Protein AF-T0GQQ5-F1 (afdb_monomer)

Radius of gyration: 13.42 Å; Cα contacts (8 Å, |Δi|>4): 27; chains: 1; bounding box: 24×21×51 Å

Mean predicted aligned error: 6.18 Å

Secondary structure (DSSP, 8-state):
----PPPPP--SSHHHHHHHHHHHHHHHTT-HHHHHHHHHHHHHHHHHTGGGG-----

Solvent-accessible surface area (backbone atoms only — not comparable to full-atom values): 3673 Å² total; per-residue (Å²): 130,88,76,75,74,76,78,84,81,84,69,95,45,52,65,61,45,51,52,52,47,53,52,47,52,60,64,22,73,80,36,76,73,52,25,57,57,39,50,56,49,48,51,53,49,49,60,77,47,49,74,60,70,62,73,83,84,129

Structure (mmCIF, N/CA/C/O backbone):
data_AF-T0GQQ5-F1
#
_entry.id   AF-T0GQQ5-F1
#
loop_
_atom_site.group_PDB
_atom_site.id
_atom_site.type_symbol
_atom_site.label_atom_id
_atom_site.label_alt_id
_atom_site.label_comp_id
_atom_site.label_asym_id
_atom_site.label_entity_id
_atom_site.label_seq_id
_atom_site.pdbx_PDB_ins_code
_atom_site.Cartn_x
_atom_site.Cartn_y
_atom_site.Cartn_z
_atom_site.occupancy
_atom_site.B_iso_or_equiv
_atom_site.auth_seq_id
_atom_site.auth_comp_id
_atom_site.auth_asym_id
_atom_site.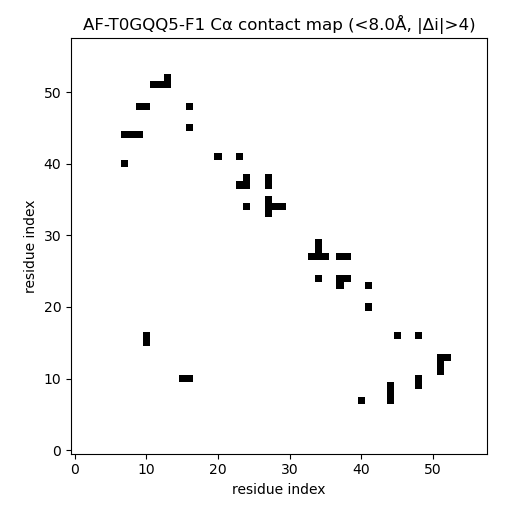auth_atom_id
_atom_site.pdbx_PDB_model_num
ATOM 1 N N . MET A 1 1 ? -6.368 12.636 -23.641 1.00 41.16 1 MET A N 1
ATOM 2 C CA . MET A 1 1 ? -6.958 11.489 -22.926 1.00 41.16 1 MET A CA 1
ATOM 3 C C . MET A 1 1 ? -6.611 11.662 -21.465 1.00 41.16 1 MET A C 1
ATOM 5 O O . MET A 1 1 ? -5.475 11.388 -21.091 1.00 41.16 1 MET A O 1
ATOM 9 N N . ASP A 1 2 ? -7.537 12.202 -20.678 1.00 44.81 2 ASP A N 1
ATOM 10 C CA . ASP A 1 2 ? -7.412 12.277 -19.225 1.00 44.81 2 ASP A CA 1
ATOM 11 C C . ASP A 1 2 ? -7.251 10.859 -18.677 1.00 44.81 2 ASP A C 1
ATOM 13 O O . ASP A 1 2 ? -8.203 10.083 -18.604 1.00 44.81 2 ASP A O 1
ATOM 17 N N . LYS A 1 3 ? -6.012 10.473 -18.363 1.00 52.41 3 LYS A N 1
ATOM 18 C CA . LYS A 1 3 ? -5.744 9.229 -17.646 1.00 52.41 3 LYS A CA 1
ATOM 19 C C . LYS A 1 3 ? -6.206 9.455 -16.210 1.00 52.41 3 LYS A C 1
ATOM 21 O O . LYS A 1 3 ? -5.426 9.923 -15.386 1.00 52.41 3 LYS A O 1
ATOM 26 N N . GLN A 1 4 ? -7.480 9.175 -15.931 1.00 55.28 4 GLN A N 1
ATOM 27 C CA . GLN A 1 4 ? -7.967 9.077 -14.559 1.00 55.28 4 GLN A CA 1
ATOM 28 C C . GLN A 1 4 ? -7.090 8.060 -13.832 1.00 55.28 4 GLN A C 1
ATOM 30 O O . GLN A 1 4 ? -7.096 6.870 -14.147 1.00 55.28 4 GLN A O 1
ATOM 35 N N . ILE A 1 5 ? -6.282 8.552 -12.895 1.00 60.38 5 ILE A N 1
ATOM 36 C CA . ILE A 1 5 ? -5.549 7.697 -11.971 1.00 60.38 5 ILE A CA 1
ATOM 37 C C . ILE A 1 5 ? -6.622 6.956 -11.165 1.00 60.38 5 ILE A C 1
ATOM 39 O O . ILE A 1 5 ? -7.503 7.624 -10.614 1.00 60.38 5 ILE A O 1
ATOM 43 N N . PRO A 1 6 ? -6.597 5.612 -11.108 1.00 67.12 6 PRO A N 1
ATOM 44 C CA . PRO A 1 6 ? -7.569 4.869 -10.325 1.00 67.12 6 PRO A CA 1
ATOM 45 C C . PRO A 1 6 ? -7.566 5.373 -8.878 1.00 67.12 6 PRO A C 1
ATOM 47 O O . PRO A 1 6 ? -6.482 5.633 -8.339 1.00 67.12 6 PRO A O 1
ATOM 50 N N . PRO A 1 7 ? -8.740 5.507 -8.239 1.00 79.88 7 PRO A N 1
ATOM 51 C CA . PRO A 1 7 ? -8.801 5.876 -6.836 1.00 79.88 7 PRO A CA 1
ATOM 52 C C . PRO A 1 7 ? -8.029 4.865 -5.980 1.00 79.88 7 PRO A C 1
ATOM 54 O O . PRO A 1 7 ? -7.781 3.715 -6.371 1.00 79.88 7 PRO A O 1
ATOM 57 N N . ASP A 1 8 ? -7.610 5.312 -4.802 1.00 87.50 8 ASP A N 1
ATOM 58 C CA . ASP A 1 8 ? -6.990 4.408 -3.845 1.00 87.50 8 ASP A CA 1
ATOM 59 C C . ASP A 1 8 ? -8.017 3.437 -3.259 1.00 87.50 8 ASP A C 1
ATOM 61 O O . ASP A 1 8 ? -9.146 3.844 -2.975 1.00 87.50 8 ASP A O 1
ATOM 65 N N . PRO A 1 9 ? -7.639 2.161 -3.080 1.00 89.81 9 PRO A N 1
ATOM 66 C CA . PRO A 1 9 ? -8.496 1.182 -2.433 1.00 89.81 9 PRO A CA 1
ATOM 67 C C . PRO A 1 9 ? -8.676 1.503 -0.946 1.00 89.81 9 PRO A C 1
ATOM 69 O O . PRO A 1 9 ? -7.781 2.055 -0.298 1.00 89.81 9 PRO A O 1
ATOM 72 N N . THR A 1 10 ? -9.833 1.121 -0.409 1.00 92.00 10 THR A N 1
ATOM 73 C CA . THR A 1 10 ? -10.152 1.183 1.019 1.00 92.00 10 THR A CA 1
ATOM 74 C C . THR A 1 10 ? -10.183 -0.221 1.617 1.00 92.00 10 THR A C 1
ATOM 76 O O . THR A 1 10 ? -10.576 -1.176 0.947 1.00 92.00 10 THR A O 1
ATOM 79 N N . PHE A 1 11 ? -9.775 -0.356 2.878 1.00 94.56 11 PHE A N 1
ATOM 80 C CA . PHE A 1 11 ? -9.687 -1.646 3.568 1.00 94.56 11 PHE A CA 1
ATOM 81 C C . PHE A 1 11 ? -10.404 -1.599 4.912 1.00 94.56 11 PHE A C 1
ATOM 83 O O . PHE A 1 11 ? -10.238 -0.652 5.678 1.00 94.56 11 PHE A O 1
ATOM 90 N N . ALA A 1 12 ? -11.180 -2.646 5.202 1.00 91.88 12 ALA A N 1
ATOM 91 C CA . ALA A 1 12 ? -11.879 -2.808 6.476 1.00 91.88 12 ALA A CA 1
ATOM 92 C C . ALA A 1 12 ? -11.026 -3.530 7.531 1.00 91.88 12 ALA A C 1
ATOM 94 O O . ALA A 1 12 ? -11.256 -3.363 8.727 1.00 91.88 12 ALA A O 1
ATOM 95 N N . THR A 1 13 ? -10.050 -4.339 7.104 1.00 94.56 13 THR A N 1
ATOM 96 C CA . THR A 1 13 ? -9.208 -5.130 8.005 1.00 94.56 13 THR A CA 1
ATOM 97 C C . THR A 1 13 ? -7.726 -4.945 7.704 1.00 94.56 13 THR A C 1
ATOM 99 O O . THR A 1 13 ? -7.313 -4.718 6.564 1.00 94.56 13 THR A O 1
ATOM 102 N N . LYS A 1 14 ? -6.900 -5.080 8.749 1.00 93.19 14 LYS A N 1
ATOM 103 C CA . LYS A 1 14 ? -5.437 -5.087 8.623 1.00 93.19 14 LYS A CA 1
ATOM 104 C C . LYS A 1 14 ? -4.955 -6.200 7.687 1.00 93.19 14 LYS A C 1
ATOM 106 O O . LYS A 1 14 ? -3.997 -5.991 6.954 1.00 93.19 14 LYS A O 1
ATOM 111 N N . ALA A 1 15 ? -5.604 -7.366 7.706 1.00 95.31 15 ALA A N 1
ATOM 112 C CA . ALA A 1 15 ? -5.215 -8.506 6.879 1.00 95.31 15 ALA A CA 1
ATOM 113 C C . ALA A 1 15 ? -5.354 -8.196 5.381 1.00 95.31 15 ALA A C 1
ATOM 115 O O . ALA A 1 15 ? -4.403 -8.409 4.630 1.00 95.31 15 ALA A O 1
ATOM 116 N N . ASP A 1 16 ? -6.486 -7.617 4.972 1.00 95.00 16 ASP A N 1
ATOM 117 C CA . ASP A 1 16 ? -6.746 -7.277 3.567 1.00 95.00 16 ASP A CA 1
ATOM 118 C C . ASP A 1 16 ? -5.783 -6.200 3.057 1.00 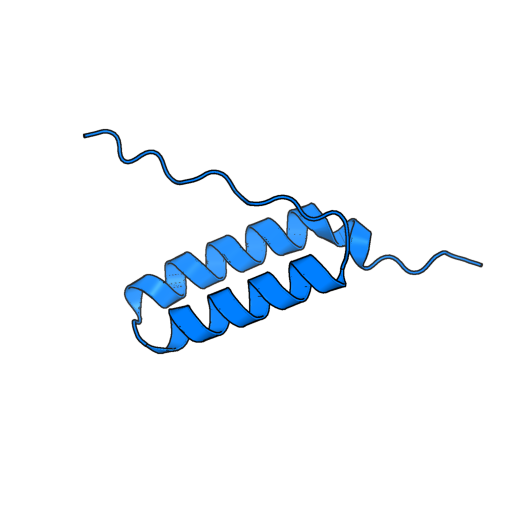95.00 16 ASP A C 1
ATOM 120 O O . ASP A 1 16 ? -5.247 -6.306 1.953 1.00 95.00 16 ASP A O 1
ATOM 124 N N . LEU A 1 17 ? -5.506 -5.192 3.892 1.00 95.06 17 LEU A N 1
ATOM 125 C CA . LEU A 1 17 ? -4.505 -4.174 3.583 1.00 95.06 17 LEU A CA 1
ATOM 126 C C . LEU A 1 17 ? -3.126 -4.809 3.363 1.00 95.06 17 LEU A C 1
ATOM 128 O O . LEU A 1 17 ? -2.457 -4.507 2.377 1.00 95.06 17 LEU A O 1
ATOM 132 N N . MET A 1 18 ? -2.695 -5.694 4.265 1.00 94.88 18 MET A N 1
ATOM 133 C CA . MET A 1 18 ? -1.384 -6.339 4.162 1.00 94.88 18 MET A CA 1
ATOM 134 C C . MET A 1 18 ? -1.279 -7.235 2.925 1.00 94.88 18 MET A C 1
ATOM 136 O O . MET A 1 18 ? -0.232 -7.236 2.278 1.00 94.88 18 MET A O 1
ATOM 140 N N . LEU A 1 19 ? -2.347 -7.955 2.565 1.00 95.62 19 LEU A N 1
ATOM 141 C CA . LEU A 1 19 ? -2.394 -8.762 1.345 1.00 95.62 19 LEU A CA 1
ATOM 142 C C . LEU A 1 19 ? -2.167 -7.891 0.104 1.00 95.62 19 LEU A C 1
ATOM 144 O O . LEU A 1 19 ? -1.269 -8.167 -0.690 1.00 95.62 19 LEU A O 1
ATOM 148 N N . TRP A 1 20 ? -2.908 -6.788 -0.006 1.00 93.81 20 TRP A N 1
ATOM 149 C CA . TRP A 1 20 ? -2.784 -5.861 -1.127 1.00 93.81 20 TRP A CA 1
ATOM 150 C C . TRP A 1 20 ? -1.392 -5.217 -1.220 1.00 93.81 20 TRP A C 1
ATOM 152 O O . TRP A 1 20 ? -0.838 -5.073 -2.312 1.00 93.81 20 TRP A O 1
ATOM 162 N N . VAL A 1 21 ? -0.784 -4.864 -0.080 1.00 92.88 21 VAL A N 1
ATOM 163 C CA . VAL A 1 21 ? 0.590 -4.334 -0.037 1.00 92.88 21 VAL A CA 1
ATOM 164 C C . VAL A 1 21 ? 1.597 -5.359 -0.566 1.00 92.88 21 VAL A C 1
ATOM 166 O O . VAL A 1 21 ? 2.473 -4.997 -1.355 1.00 92.88 21 VAL A O 1
ATOM 169 N N . MET A 1 22 ? 1.475 -6.631 -0.170 1.00 92.56 22 MET A N 1
ATOM 170 C CA . MET A 1 22 ? 2.359 -7.704 -0.645 1.00 92.56 22 MET A CA 1
ATOM 171 C C . MET A 1 22 ? 2.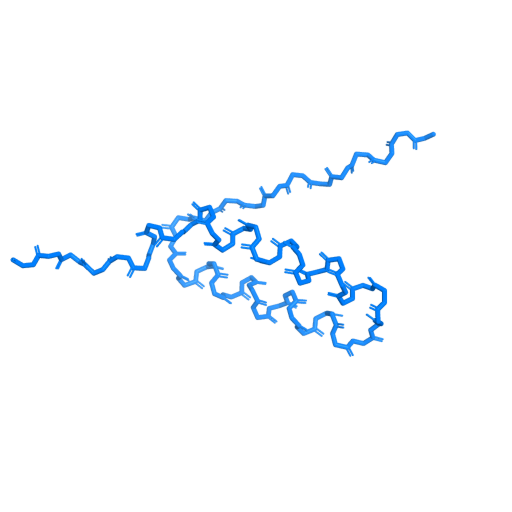213 -7.943 -2.151 1.00 92.56 22 MET A C 1
ATOM 173 O O . MET A 1 22 ? 3.219 -8.064 -2.851 1.00 92.56 22 MET A O 1
ATOM 177 N N . GLU A 1 23 ? 0.983 -7.953 -2.668 1.00 89.81 23 GLU A N 1
ATOM 178 C CA . GLU A 1 23 ? 0.717 -8.076 -4.105 1.00 89.81 23 GLU A CA 1
ATOM 179 C C . GLU A 1 23 ? 1.320 -6.907 -4.891 1.00 89.81 23 GLU A C 1
ATOM 181 O O . GLU A 1 23 ? 2.045 -7.118 -5.867 1.00 89.81 23 GLU A O 1
ATOM 186 N N . GLY A 1 24 ? 1.096 -5.672 -4.431 1.00 86.88 24 GLY A N 1
ATOM 187 C CA . GLY A 1 24 ? 1.650 -4.473 -5.057 1.00 86.88 24 GLY A CA 1
ATOM 188 C C . GLY A 1 24 ? 3.181 -4.463 -5.066 1.00 86.88 24 GLY A C 1
ATOM 189 O O . GLY A 1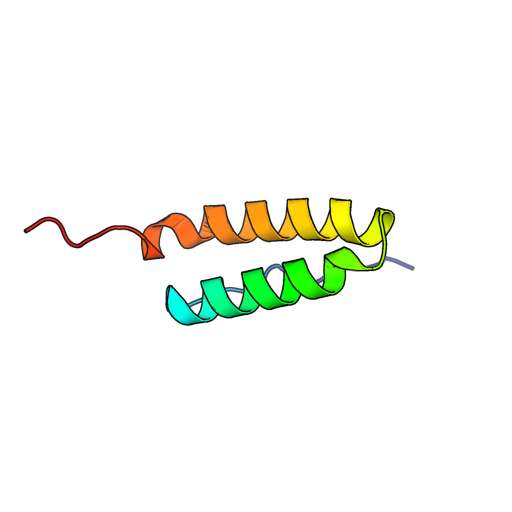 24 ? 3.788 -4.114 -6.080 1.00 86.88 24 GLY A O 1
ATOM 190 N N . ALA A 1 25 ? 3.815 -4.900 -3.974 1.00 87.38 25 ALA A N 1
ATOM 191 C CA . ALA A 1 25 ? 5.268 -5.022 -3.883 1.00 87.38 25 ALA A CA 1
ATOM 192 C C . ALA A 1 25 ? 5.828 -6.097 -4.833 1.00 87.38 25 ALA A C 1
ATOM 194 O O . ALA A 1 25 ? 6.862 -5.881 -5.465 1.00 87.38 25 ALA A O 1
ATOM 195 N N . ASN A 1 26 ? 5.131 -7.227 -4.986 1.00 87.69 26 ASN A N 1
ATOM 196 C CA . ASN A 1 26 ? 5.528 -8.293 -5.905 1.00 87.69 26 ASN A CA 1
ATOM 197 C C . ASN A 1 26 ? 5.418 -7.859 -7.379 1.00 87.69 26 ASN A C 1
ATOM 199 O O . ASN A 1 26 ? 6.311 -8.128 -8.181 1.00 87.69 26 ASN A O 1
ATOM 203 N N . MET A 1 27 ? 4.359 -7.128 -7.743 1.00 78.62 27 MET A N 1
ATOM 204 C CA . MET A 1 27 ? 4.198 -6.584 -9.100 1.00 78.62 27 MET A CA 1
ATOM 205 C C . MET A 1 27 ? 5.261 -5.523 -9.425 1.00 78.62 27 MET A C 1
ATOM 207 O O . MET A 1 27 ? 5.785 -5.484 -10.538 1.00 78.62 27 MET A O 1
ATOM 211 N N . ALA A 1 28 ? 5.614 -4.698 -8.439 1.00 81.12 28 ALA A N 1
ATOM 212 C CA . ALA A 1 28 ? 6.638 -3.662 -8.533 1.00 81.12 28 ALA A CA 1
ATOM 213 C C . ALA A 1 28 ? 8.067 -4.199 -8.725 1.00 81.12 28 ALA A C 1
ATOM 215 O O . ALA A 1 28 ? 8.928 -3.469 -9.211 1.00 81.12 28 ALA A O 1
ATOM 216 N N . ALA A 1 29 ? 8.338 -5.454 -8.358 1.00 78.94 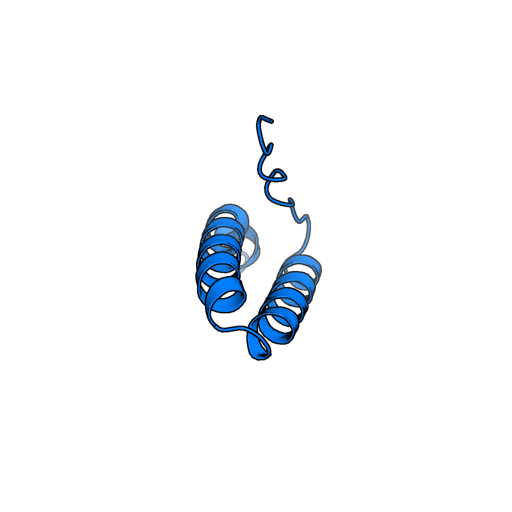29 ALA A N 1
ATOM 217 C CA . ALA A 1 29 ? 9.684 -6.027 -8.390 1.00 78.94 29 ALA A CA 1
ATOM 218 C C . ALA A 1 29 ? 10.264 -6.193 -9.809 1.00 78.94 29 ALA A C 1
ATOM 220 O O . ALA A 1 29 ? 11.479 -6.303 -9.961 1.00 78.94 29 ALA A O 1
ATOM 221 N N . ASN A 1 30 ? 9.418 -6.194 -10.845 1.00 79.56 30 ASN A N 1
ATOM 222 C CA . ASN A 1 30 ? 9.813 -6.540 -12.213 1.00 79.56 30 ASN A CA 1
ATOM 223 C C . ASN A 1 30 ? 10.029 -5.329 -13.147 1.00 79.56 30 ASN A C 1
ATOM 225 O O . ASN A 1 30 ? 10.494 -5.515 -14.269 1.00 79.56 30 ASN A O 1
ATOM 229 N N . ASP A 1 31 ? 9.720 -4.098 -12.716 1.00 82.94 31 ASP A N 1
ATOM 230 C CA . ASP A 1 31 ? 9.882 -2.877 -13.527 1.00 82.94 31 ASP A CA 1
ATOM 231 C C . ASP A 1 31 ? 10.174 -1.653 -12.639 1.00 82.94 31 ASP A C 1
ATOM 233 O O . ASP A 1 31 ? 9.379 -1.288 -11.775 1.00 82.94 31 ASP A O 1
ATOM 237 N N . LYS A 1 32 ? 11.305 -0.976 -12.881 1.00 80.75 32 LYS A N 1
ATOM 238 C CA . LYS A 1 32 ? 11.791 0.161 -12.075 1.00 80.75 32 LYS A CA 1
ATOM 239 C C . LYS A 1 32 ? 10.856 1.381 -12.087 1.00 80.75 32 LYS A C 1
ATOM 241 O O . LYS A 1 32 ? 10.763 2.090 -11.086 1.00 80.75 32 LYS A O 1
ATOM 246 N N . ASN A 1 33 ? 10.175 1.649 -13.200 1.00 78.19 33 ASN A N 1
ATOM 247 C CA . ASN A 1 33 ? 9.235 2.769 -13.304 1.00 78.19 33 ASN A CA 1
ATOM 248 C C . ASN A 1 33 ? 7.918 2.437 -12.597 1.00 78.19 33 ASN A C 1
ATOM 250 O O . ASN A 1 33 ? 7.358 3.285 -11.901 1.00 78.19 33 ASN A O 1
ATOM 254 N N . VAL A 1 34 ? 7.458 1.190 -12.720 1.00 81.00 34 VAL A N 1
ATOM 255 C CA . VAL A 1 34 ? 6.306 0.677 -11.964 1.00 81.00 34 VAL A CA 1
ATOM 256 C C . VAL A 1 34 ? 6.615 0.658 -10.468 1.00 81.00 34 VAL A C 1
ATOM 258 O O . VAL A 1 34 ? 5.743 0.978 -9.665 1.00 81.00 34 VAL A O 1
ATOM 261 N N . GLN A 1 35 ? 7.860 0.371 -10.090 1.00 84.94 35 GLN A N 1
ATOM 262 C CA . GLN A 1 35 ? 8.290 0.279 -8.702 1.00 84.94 35 GLN A CA 1
ATOM 263 C C . GLN A 1 35 ? 8.116 1.589 -7.935 1.00 84.94 35 GLN A C 1
ATOM 265 O O . GLN A 1 35 ? 7.524 1.589 -6.859 1.00 84.94 35 GLN A O 1
ATOM 270 N N . LEU A 1 36 ? 8.582 2.712 -8.488 1.00 85.31 36 LEU A N 1
ATOM 271 C CA . LEU A 1 36 ? 8.464 4.018 -7.829 1.00 85.31 36 LEU A CA 1
ATOM 272 C C . LEU A 1 36 ? 6.995 4.428 -7.645 1.00 85.31 36 LEU A C 1
ATOM 274 O O . LEU A 1 36 ? 6.597 4.842 -6.559 1.00 85.31 36 LEU A O 1
ATOM 278 N N . LEU A 1 37 ? 6.174 4.248 -8.684 1.00 84.69 37 LEU A N 1
ATOM 279 C CA . LEU A 1 37 ? 4.735 4.529 -8.637 1.00 84.69 37 LEU A CA 1
ATOM 280 C C . LEU A 1 37 ? 3.997 3.624 -7.640 1.00 84.69 37 LEU A C 1
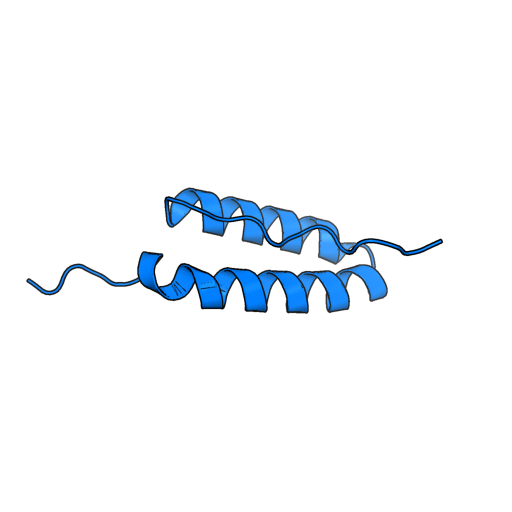ATOM 282 O O . LEU A 1 37 ? 3.138 4.095 -6.893 1.00 84.69 37 LEU A O 1
ATOM 286 N N . ALA A 1 38 ? 4.336 2.336 -7.608 1.00 86.94 38 ALA A N 1
ATOM 287 C CA . ALA A 1 38 ? 3.740 1.374 -6.692 1.00 86.94 38 ALA A CA 1
ATOM 288 C C . ALA A 1 38 ? 4.118 1.664 -5.235 1.00 86.94 38 ALA A C 1
ATOM 290 O O . ALA A 1 38 ? 3.239 1.647 -4.378 1.00 86.94 38 ALA A O 1
ATOM 291 N N . ILE A 1 39 ? 5.385 1.991 -4.955 1.00 88.94 39 ILE A N 1
ATOM 292 C CA . ILE A 1 39 ? 5.857 2.337 -3.606 1.00 88.94 39 ILE A CA 1
ATOM 293 C C . ILE A 1 39 ? 5.117 3.565 -3.071 1.00 88.94 39 ILE A C 1
ATOM 295 O O . ILE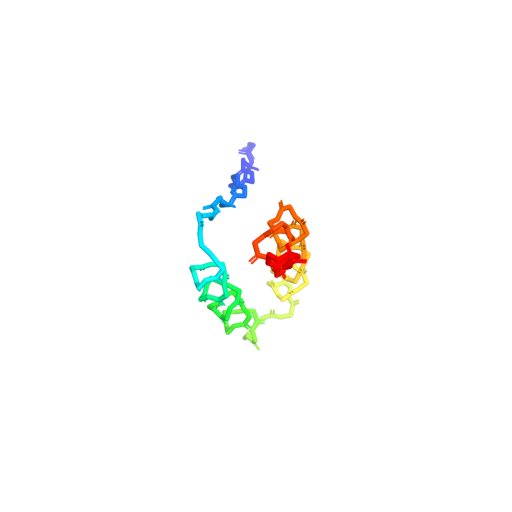 A 1 39 ? 4.604 3.526 -1.951 1.00 88.94 39 ILE A O 1
ATOM 299 N N . GLU A 1 40 ? 5.008 4.633 -3.867 1.00 90.19 40 GLU A N 1
ATOM 300 C CA . GLU A 1 40 ? 4.297 5.847 -3.446 1.00 90.19 40 GLU A CA 1
ATOM 301 C C . GLU A 1 40 ? 2.812 5.572 -3.175 1.00 90.19 40 GLU A C 1
ATOM 303 O O . GLU A 1 40 ? 2.262 6.025 -2.165 1.00 90.19 40 GLU A O 1
ATOM 308 N N . ARG A 1 41 ? 2.164 4.756 -4.017 1.00 89.25 41 ARG A N 1
ATOM 309 C CA . ARG A 1 41 ? 0.764 4.368 -3.807 1.00 89.25 41 ARG A CA 1
ATOM 310 C C . ARG A 1 41 ? 0.590 3.512 -2.552 1.00 89.25 41 ARG A C 1
ATOM 312 O O . ARG A 1 41 ? -0.291 3.798 -1.745 1.00 89.25 41 ARG A O 1
ATOM 319 N N . ILE A 1 42 ? 1.443 2.506 -2.359 1.00 92.31 42 ILE A N 1
ATOM 320 C CA . ILE A 1 42 ? 1.437 1.629 -1.180 1.00 92.31 42 ILE A CA 1
ATOM 321 C C . ILE A 1 42 ? 1.593 2.448 0.099 1.00 92.31 42 ILE A C 1
ATOM 323 O O . ILE A 1 42 ? 0.820 2.277 1.042 1.00 92.31 42 ILE A O 1
ATOM 327 N N . LYS A 1 43 ? 2.546 3.383 0.121 1.00 91.75 43 LYS A N 1
ATOM 328 C CA . LYS A 1 43 ? 2.787 4.266 1.263 1.00 91.75 43 LYS A CA 1
ATOM 329 C C . LYS A 1 43 ? 1.559 5.117 1.593 1.00 91.75 43 LYS A C 1
ATOM 331 O O . LYS A 1 43 ? 1.136 5.137 2.749 1.00 91.75 43 LYS A O 1
ATOM 336 N N . ARG A 1 44 ? 0.967 5.785 0.595 1.00 92.75 44 ARG A N 1
ATOM 337 C CA . ARG A 1 44 ? -0.223 6.635 0.780 1.00 92.75 44 ARG A CA 1
ATOM 338 C C . ARG A 1 44 ? -1.410 5.844 1.331 1.00 92.75 44 ARG A C 1
ATOM 340 O O . ARG A 1 44 ? -2.019 6.263 2.313 1.00 92.75 44 ARG A O 1
ATOM 347 N N . VAL A 1 45 ? -1.691 4.686 0.738 1.00 92.38 45 VAL A N 1
ATOM 348 C CA . VAL A 1 45 ? -2.785 3.797 1.153 1.00 92.38 45 VAL A CA 1
ATOM 349 C C . VAL A 1 45 ? -2.564 3.269 2.571 1.00 92.38 45 VAL A C 1
ATOM 351 O O . VAL A 1 45 ? -3.489 3.284 3.381 1.00 92.3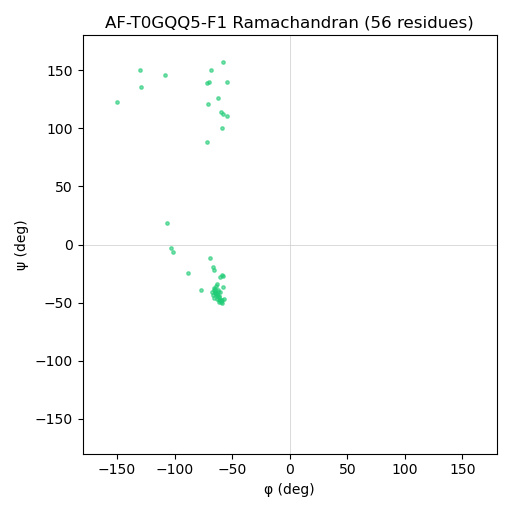8 45 VAL A O 1
ATOM 354 N N . THR A 1 46 ? -1.339 2.862 2.907 1.00 91.56 46 THR A N 1
ATOM 355 C CA . THR A 1 46 ? -1.008 2.332 4.240 1.00 91.56 46 THR A CA 1
ATOM 356 C C . THR A 1 46 ? -1.164 3.401 5.324 1.00 91.56 46 THR A C 1
ATOM 358 O O . THR A 1 46 ? -1.727 3.128 6.380 1.00 91.56 46 THR A O 1
ATOM 361 N N . LEU A 1 47 ? -0.733 4.639 5.054 1.00 92.56 47 LEU A N 1
ATOM 362 C CA . LEU A 1 47 ? -0.909 5.782 5.960 1.00 92.56 47 LEU A CA 1
ATOM 363 C C . LEU A 1 47 ? -2.387 6.092 6.230 1.00 92.56 47 LEU A C 1
ATOM 365 O O . LEU A 1 47 ? -2.770 6.272 7.388 1.00 92.56 47 LEU A O 1
ATOM 369 N N . ALA A 1 48 ? -3.217 6.102 5.182 1.00 92.50 48 ALA A N 1
ATOM 370 C CA . ALA A 1 48 ? -4.659 6.330 5.304 1.00 92.50 48 ALA A CA 1
ATOM 371 C C . ALA A 1 48 ? -5.358 5.274 6.186 1.00 92.50 48 ALA A C 1
ATOM 373 O O . ALA A 1 48 ? -6.342 5.573 6.861 1.00 92.50 48 ALA A O 1
ATOM 374 N N . HIS A 1 49 ? -4.809 4.059 6.239 1.00 94.81 49 HIS A N 1
ATOM 375 C CA . HIS A 1 49 ? -5.343 2.937 7.011 1.00 94.81 49 HIS A CA 1
ATOM 376 C C . HIS A 1 49 ? -4.526 2.621 8.275 1.00 94.81 49 HIS A C 1
ATOM 378 O O . HIS A 1 49 ? -4.660 1.542 8.849 1.00 94.81 49 HIS A O 1
ATOM 384 N N . SER A 1 50 ? -3.700 3.560 8.752 1.00 92.12 50 SER A N 1
ATOM 385 C CA . SER A 1 50 ? -2.866 3.374 9.952 1.00 92.12 50 SER A CA 1
ATOM 386 C C . SER A 1 50 ? -3.673 3.044 11.218 1.00 92.12 50 SER A C 1
ATOM 388 O O . SER A 1 50 ? -3.181 2.334 12.092 1.00 92.12 50 SER A O 1
ATOM 390 N N . HIS A 1 51 ? -4.937 3.474 11.285 1.00 91.94 51 HIS A N 1
ATOM 391 C CA . HIS A 1 51 ? -5.874 3.129 12.357 1.00 91.94 51 HIS A CA 1
ATOM 392 C C . HIS A 1 51 ? -6.109 1.611 12.499 1.00 91.94 51 HIS A C 1
ATOM 394 O O . HIS A 1 51 ? -6.364 1.141 13.601 1.00 91.94 51 HIS A O 1
ATOM 400 N N . LEU A 1 52 ? -5.946 0.823 11.426 1.00 92.44 52 LEU A N 1
ATOM 401 C CA . LEU A 1 52 ? -6.074 -0.643 11.460 1.00 92.44 52 LEU A CA 1
ATOM 402 C C . LEU A 1 52 ? -4.942 -1.338 12.241 1.00 92.44 52 LEU A C 1
ATOM 404 O O . LEU A 1 52 ? -5.016 -2.539 12.498 1.00 92.44 52 LEU A O 1
ATOM 4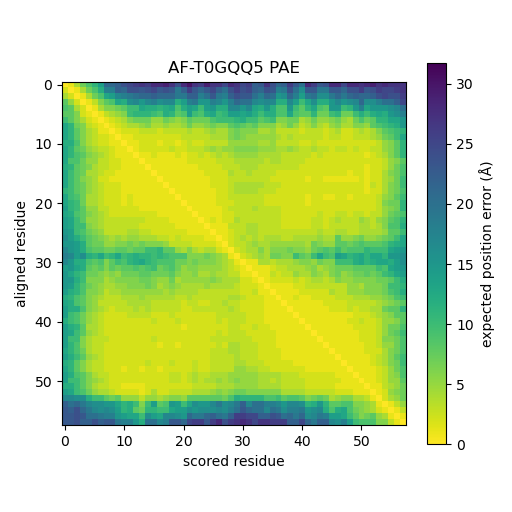08 N N . PHE A 1 53 ? -3.875 -0.612 12.587 1.00 88.94 53 PHE A N 1
ATOM 409 C CA . PHE A 1 53 ? -2.728 -1.126 13.342 1.00 88.94 53 PHE A CA 1
ATOM 410 C C . PHE A 1 53 ? -2.740 -0.711 14.813 1.00 88.94 53 PHE A C 1
ATOM 412 O O . PHE A 1 53 ? -1.843 -1.116 15.549 1.00 88.94 53 PHE A O 1
ATOM 419 N N . GLN A 1 54 ? -3.714 0.094 15.238 1.00 85.69 54 GLN A N 1
ATOM 420 C CA . GLN A 1 54 ? -3.849 0.465 16.640 1.00 85.69 54 GLN A CA 1
ATOM 421 C C . GLN A 1 54 ? -4.313 -0.761 17.430 1.00 85.69 54 GLN A C 1
ATOM 423 O O . GLN A 1 54 ? -5.354 -1.346 17.131 1.00 85.69 54 GLN A O 1
ATOM 428 N N . GLU A 1 55 ? -3.521 -1.179 18.416 1.00 72.06 55 GLU A N 1
ATOM 429 C CA . GLU A 1 55 ? -3.972 -2.175 19.384 1.00 72.06 55 GLU A CA 1
ATOM 430 C C . GLU A 1 55 ? -5.007 -1.520 20.307 1.00 72.06 55 GLU A C 1
ATOM 432 O O . GLU A 1 55 ? -4.827 -0.356 20.684 1.00 72.06 55 GLU A O 1
ATOM 437 N N . PRO A 1 56 ? -6.101 -2.216 20.666 1.00 65.88 56 PRO A N 1
ATOM 438 C CA . PRO A 1 56 ? -7.027 -1.693 21.654 1.00 65.88 56 PRO A CA 1
ATOM 439 C C . PRO A 1 56 ? -6.264 -1.481 22.964 1.00 65.88 56 PRO A C 1
ATOM 441 O O . PRO A 1 56 ? -5.775 -2.434 23.568 1.00 65.88 56 PRO A O 1
ATOM 444 N N . THR A 1 57 ? -6.136 -0.221 23.380 1.00 68.44 57 THR A N 1
ATOM 445 C CA . THR A 1 57 ? -5.659 0.140 24.717 1.00 68.44 57 THR A CA 1
ATOM 446 C C . THR A 1 57 ? -6.590 -0.502 25.739 1.00 68.44 57 THR A C 1
ATOM 448 O O . THR A 1 57 ? -7.773 -0.156 25.779 1.00 68.44 57 THR A O 1
ATOM 451 N N . LEU A 1 58 ? -6.050 -1.472 26.482 1.00 55.66 58 LEU A N 1
ATOM 452 C CA . LEU A 1 58 ? -6.686 -2.128 27.627 1.00 55.66 58 LEU A CA 1
ATOM 453 C C . LEU A 1 58 ? -6.951 -1.135 28.763 1.00 55.66 58 LEU A C 1
ATOM 455 O O . LEU A 1 58 ? -6.083 -0.261 28.990 1.00 55.66 58 LEU A O 1
#

Sequence (58 aa):
MDKQIPPDPTFATKADLMLWVMEGANMAANDKNVQLLAIERIKRVTLAHSHLFQEPTL

Organism: NCBI:txid1114964

Foldseek 3Di:
DPPPDDDQDDDPAPVVLVVVLVVLCVVLPPDVVSVVVSVVSNVVRCVVVVVNVDDPDD

Nearest PDB structures (foldseek):
  8fl8-assembly1_H  TM=7.038E-01  e=2.042E+00  Saccharomyces cerevisiae
  3k6t-assembly2_C  TM=4.609E-01  e=6.444E+00  Caenorhabditis elegans

pLDDT: mean 83.73, std 13.16, range [41.16, 95.62]